Protein AF-A0A5B2VPF9-F1 (afdb_monomer_lite)

Radius of gyration: 16.24 Å; chains: 1; bounding box: 40×25×37 Å

Foldseek 3Di:
DFQFFPVDTDDDDPQDDDPQWGWHWDDDVPDIDIDIPDDQDWDADPVRTIGNDPDDDDDPPDPVVVCVLVFDPVDPVRVCVVVVPDD

Organism: NCBI:txid2607653

pLDDT: mean 82.16, std 11.31, range [53.09, 95.81]

Secondary structure (DSSP, 8-state):
-B-S-SSS--B--SSEEETTEEEEEEEETTEEEEEESS----EE-TT--EESB--------SHHHHHHTT--TT-HHHHHHHTT---

Structure (mmCIF, N/CA/C/O backbone):
data_AF-A0A5B2VPF9-F1
#
_entry.id   AF-A0A5B2VPF9-F1
#
loop_
_atom_site.group_PDB
_atom_site.id
_atom_site.type_symbol
_atom_site.label_atom_id
_atom_site.label_alt_id
_atom_site.label_comp_id
_atom_site.label_asym_id
_atom_site.label_entity_id
_atom_site.label_seq_id
_atom_site.pdbx_PDB_ins_code
_atom_site.Cartn_x
_atom_sit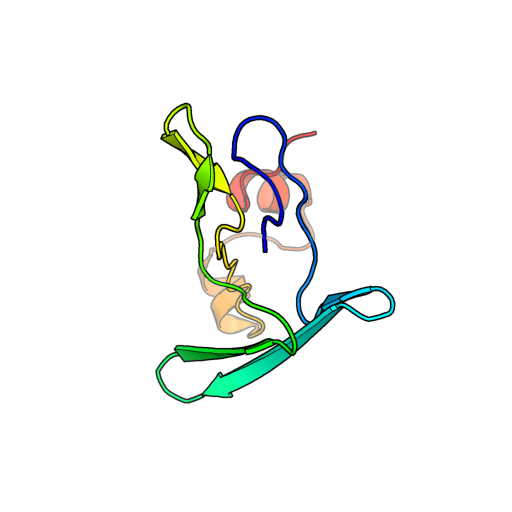e.Cartn_y
_atom_site.Cartn_z
_atom_site.occupancy
_atom_site.B_iso_or_equiv
_atom_site.auth_seq_id
_atom_site.auth_comp_id
_atom_site.auth_asym_id
_atom_site.auth_atom_id
_atom_site.pdbx_PDB_model_num
ATOM 1 N N . MET A 1 1 ? 1.339 -2.741 0.521 1.00 83.44 1 MET A N 1
ATOM 2 C CA . MET A 1 1 ? 2.216 -1.897 -0.325 1.00 83.44 1 MET A CA 1
ATOM 3 C C . MET A 1 1 ? 2.065 -2.328 -1.777 1.00 83.44 1 MET A C 1
ATOM 5 O O . MET A 1 1 ? 1.782 -3.500 -1.985 1.00 83.44 1 MET A O 1
ATOM 9 N N . ASN A 1 2 ? 2.209 -1.427 -2.756 1.00 89.81 2 ASN A N 1
ATOM 10 C CA . ASN A 1 2 ? 2.329 -1.829 -4.162 1.00 89.81 2 ASN A CA 1
ATOM 11 C C . ASN A 1 2 ? 3.816 -1.948 -4.518 1.00 89.81 2 ASN A C 1
ATOM 13 O O . ASN A 1 2 ? 4.512 -0.934 -4.512 1.00 89.81 2 ASN A O 1
ATOM 17 N N . LEU A 1 3 ? 4.295 -3.162 -4.786 1.00 88.88 3 LEU A N 1
ATOM 18 C CA . LEU A 1 3 ? 5.696 -3.428 -5.133 1.00 88.88 3 LEU A CA 1
ATOM 19 C C . LEU A 1 3 ? 6.016 -3.144 -6.610 1.00 88.88 3 LEU A C 1
ATOM 21 O O . LEU A 1 3 ? 7.183 -3.119 -6.982 1.00 88.88 3 LEU A O 1
ATOM 25 N N . ASN A 1 4 ? 4.998 -2.895 -7.435 1.00 90.69 4 ASN A N 1
ATOM 26 C CA . ASN A 1 4 ? 5.133 -2.612 -8.862 1.00 90.69 4 ASN A CA 1
ATOM 27 C C . ASN A 1 4 ? 4.535 -1.230 -9.206 1.00 90.69 4 ASN A C 1
ATOM 29 O O . ASN A 1 4 ? 4.243 -0.425 -8.314 1.00 90.69 4 ASN A O 1
ATOM 33 N N . ASN A 1 5 ? 4.363 -0.933 -10.492 1.00 91.50 5 ASN A N 1
ATOM 34 C CA . ASN A 1 5 ? 3.759 0.309 -10.962 1.00 91.50 5 ASN A CA 1
ATOM 35 C C . ASN A 1 5 ? 2.220 0.329 -10.826 1.00 91.50 5 ASN A C 1
ATOM 37 O O . ASN A 1 5 ? 1.582 -0.618 -10.363 1.00 91.50 5 ASN A O 1
ATOM 41 N N . ALA A 1 6 ? 1.601 1.462 -11.172 1.00 88.38 6 ALA A N 1
ATOM 42 C CA . ALA A 1 6 ? 0.161 1.672 -11.000 1.00 88.38 6 ALA A CA 1
ATOM 43 C C . ALA A 1 6 ? -0.716 1.000 -12.075 1.00 88.38 6 ALA A C 1
ATOM 45 O O . ALA A 1 6 ? -1.907 0.801 -11.831 1.00 88.38 6 ALA A O 1
ATOM 46 N N . THR A 1 7 ? -0.160 0.689 -13.250 1.00 90.19 7 THR A N 1
ATOM 47 C CA . THR A 1 7 ? -0.890 0.040 -14.352 1.00 90.19 7 THR A CA 1
ATOM 48 C C . THR A 1 7 ? -0.933 -1.478 -14.209 1.00 90.19 7 THR A C 1
ATOM 50 O O . THR A 1 7 ? -1.890 -2.089 -14.674 1.00 90.19 7 THR A O 1
ATOM 53 N N . ASP A 1 8 ? 0.054 -2.064 -13.528 1.00 90.81 8 ASP A N 1
ATOM 54 C CA . ASP A 1 8 ? 0.128 -3.491 -13.207 1.00 90.81 8 ASP A CA 1
ATOM 55 C C . ASP A 1 8 ? 0.531 -3.690 -11.731 1.00 90.81 8 ASP A C 1
ATOM 57 O O . ASP A 1 8 ? 1.705 -3.897 -11.410 1.00 90.81 8 ASP A O 1
ATOM 61 N N . PRO A 1 9 ? -0.416 -3.521 -10.792 1.00 88.56 9 PRO A N 1
ATOM 62 C CA . PRO A 1 9 ? -0.095 -3.447 -9.377 1.00 88.56 9 PRO A CA 1
ATOM 63 C C . PRO A 1 9 ? 0.175 -4.826 -8.759 1.00 88.56 9 PRO A C 1
ATOM 65 O O . PRO A 1 9 ? -0.638 -5.742 -8.855 1.00 88.56 9 PRO A O 1
ATOM 68 N N . VAL A 1 10 ? 1.259 -4.922 -7.986 1.00 90.56 10 VAL A N 1
ATOM 69 C CA . VAL A 1 10 ? 1.566 -6.072 -7.119 1.00 90.56 10 VAL A CA 1
ATOM 70 C C . VAL A 1 10 ? 1.325 -5.652 -5.674 1.00 90.56 10 VAL A C 1
ATOM 72 O O . VAL A 1 10 ? 2.204 -5.115 -4.997 1.00 90.56 10 VAL A O 1
ATOM 75 N N . VAL A 1 11 ? 0.086 -5.829 -5.212 1.00 88.38 11 VAL A N 1
ATOM 76 C CA . VAL A 1 11 ? -0.340 -5.395 -3.876 1.00 88.38 11 VAL A CA 1
ATOM 77 C C . VAL A 1 11 ? -0.106 -6.499 -2.855 1.00 88.38 11 VAL A C 1
ATOM 79 O O . VAL A 1 11 ? -0.705 -7.567 -2.938 1.00 88.38 11 VAL A O 1
ATOM 82 N N . VAL A 1 12 ? 0.710 -6.199 -1.847 1.00 86.75 12 VAL A N 1
ATOM 83 C CA . VAL A 1 12 ? 1.038 -7.131 -0.764 1.00 86.75 12 VAL A CA 1
ATOM 84 C C . VAL A 1 12 ? 0.559 -6.613 0.596 1.00 86.75 12 VAL A C 1
ATOM 86 O O . VAL A 1 12 ? 0.589 -5.391 0.831 1.00 86.75 12 VAL A O 1
ATOM 89 N N . PRO A 1 13 ? 0.111 -7.500 1.506 1.00 86.88 13 PRO A N 1
ATOM 90 C CA . PRO A 1 13 ? -0.154 -7.124 2.889 1.00 86.88 13 PRO A CA 1
ATOM 91 C C . PRO A 1 13 ? 1.152 -6.739 3.590 1.00 86.88 13 PRO A C 1
ATOM 93 O O . PRO A 1 13 ? 2.236 -7.146 3.178 1.00 86.88 13 PRO A O 1
ATOM 96 N N . LEU A 1 14 ? 1.040 -5.938 4.648 1.00 85.81 14 LEU A N 1
ATOM 97 C CA . LEU A 1 14 ? 2.154 -5.657 5.546 1.00 85.81 14 LEU A CA 1
ATOM 98 C C . LEU A 1 14 ? 1.837 -6.233 6.943 1.00 85.81 14 LEU A C 1
ATOM 100 O O . LEU A 1 14 ? 0.675 -6.158 7.357 1.00 85.81 14 LEU A O 1
ATOM 104 N N . PRO A 1 15 ? 2.826 -6.785 7.673 1.00 90.56 15 PRO A N 1
ATOM 105 C CA . PRO A 1 15 ? 4.223 -6.959 7.258 1.00 90.56 15 PRO A CA 1
ATOM 106 C C . PRO A 1 15 ? 4.370 -7.949 6.087 1.00 90.56 15 PRO A C 1
ATOM 108 O O . PRO A 1 15 ? 3.516 -8.812 5.890 1.00 90.56 15 PRO A O 1
ATOM 111 N N . TYR A 1 16 ? 5.427 -7.778 5.291 1.00 90.50 16 TYR A N 1
ATOM 112 C CA . TYR A 1 16 ? 5.692 -8.583 4.095 1.00 90.50 16 TYR A CA 1
ATOM 113 C C . TYR A 1 16 ? 6.965 -9.399 4.287 1.00 90.50 16 TYR A C 1
ATOM 115 O O . TYR A 1 16 ? 7.986 -8.857 4.706 1.00 90.50 16 TYR A O 1
ATOM 123 N N . PHE A 1 17 ? 6.894 -10.690 3.978 1.00 93.50 17 PHE A N 1
ATOM 124 C CA . PHE A 1 17 ? 8.015 -11.616 4.079 1.00 93.50 17 PHE A CA 1
ATOM 125 C C . PHE A 1 17 ? 8.027 -12.497 2.837 1.00 93.50 17 PHE A C 1
ATOM 127 O O . PHE A 1 17 ? 7.126 -13.315 2.652 1.00 93.50 17 PHE A O 1
ATOM 134 N N . ASP A 1 18 ? 9.048 -12.332 2.009 1.00 90.38 18 ASP A N 1
ATOM 135 C CA . ASP A 1 18 ? 9.247 -13.120 0.800 1.00 90.38 18 ASP A CA 1
ATOM 136 C C . ASP A 1 18 ? 10.722 -13.485 0.666 1.00 90.38 18 ASP A C 1
ATOM 138 O O . ASP A 1 18 ? 11.545 -12.724 0.153 1.00 90.38 18 ASP A O 1
ATOM 142 N N . GLY A 1 19 ? 11.070 -14.641 1.235 1.00 89.19 19 GLY A N 1
ATOM 143 C CA . GLY A 1 19 ? 12.443 -15.129 1.283 1.00 89.19 19 GLY A CA 1
ATOM 144 C C . GLY A 1 19 ? 13.386 -14.123 1.941 1.00 89.19 19 GLY A C 1
ATOM 145 O O . GLY A 1 19 ? 13.349 -13.923 3.155 1.00 89.19 19 GLY A O 1
ATOM 146 N N . SER A 1 20 ? 14.254 -13.518 1.130 1.00 89.44 20 SER A N 1
ATOM 147 C CA . SER A 1 20 ? 15.233 -12.528 1.572 1.00 89.44 20 SER A CA 1
ATOM 148 C C . SER A 1 20 ? 14.696 -11.102 1.632 1.00 89.44 20 SER A C 1
ATOM 150 O O . SER A 1 20 ? 15.422 -10.254 2.124 1.00 89.44 20 SER A O 1
ATOM 152 N N . PHE A 1 21 ? 13.485 -10.803 1.157 1.00 89.31 21 PHE A N 1
ATOM 153 C CA . PHE A 1 21 ? 12.917 -9.457 1.233 1.00 89.31 21 PHE A CA 1
ATOM 154 C C . PHE A 1 21 ? 11.881 -9.368 2.356 1.00 89.31 21 PHE A C 1
ATOM 156 O O . PHE A 1 21 ? 10.892 -10.104 2.392 1.00 89.31 21 PHE A O 1
ATOM 163 N N . ILE A 1 22 ? 12.136 -8.476 3.311 1.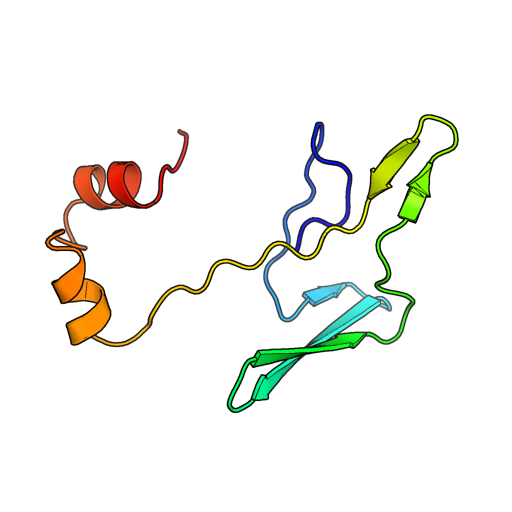00 93.62 22 ILE A N 1
ATOM 164 C CA . ILE A 1 22 ? 11.403 -8.373 4.568 1.00 93.62 22 ILE A CA 1
ATOM 165 C C . ILE A 1 22 ? 11.021 -6.916 4.801 1.00 93.62 22 ILE A C 1
ATOM 167 O O . ILE A 1 22 ? 11.876 -6.035 4.798 1.00 93.62 22 ILE A O 1
ATOM 171 N N . ILE A 1 23 ? 9.741 -6.679 5.087 1.00 92.38 23 ILE A N 1
ATOM 172 C CA . ILE A 1 23 ? 9.209 -5.383 5.506 1.00 92.38 23 ILE A CA 1
ATOM 173 C C . ILE A 1 23 ? 8.467 -5.569 6.828 1.00 92.38 23 ILE A C 1
ATOM 175 O O . ILE A 1 23 ? 7.368 -6.126 6.876 1.00 92.38 23 ILE A O 1
ATOM 179 N N . ASN A 1 24 ? 9.049 -5.050 7.903 1.00 92.56 24 ASN A N 1
ATOM 180 C CA . ASN A 1 24 ? 8.433 -4.986 9.221 1.00 92.56 24 ASN A CA 1
ATOM 181 C C . ASN A 1 24 ? 7.672 -3.673 9.413 1.00 92.56 24 ASN A C 1
ATOM 183 O O . ASN A 1 24 ? 8.020 -2.637 8.845 1.00 92.56 24 ASN A O 1
ATOM 187 N N . MET A 1 25 ? 6.657 -3.713 10.274 1.00 89.31 25 MET A N 1
ATOM 188 C CA . MET A 1 25 ? 5.857 -2.550 10.643 1.00 89.31 25 MET A CA 1
ATOM 189 C C . MET A 1 25 ? 6.008 -2.210 12.121 1.00 89.31 25 MET A C 1
ATOM 191 O O . MET A 1 25 ? 5.984 -3.092 12.978 1.00 89.31 25 MET A O 1
ATOM 195 N N . GLN A 1 26 ? 6.065 -0.915 12.414 1.00 88.31 26 GLN A N 1
ATOM 196 C CA . GLN A 1 26 ? 5.970 -0.367 13.761 1.00 88.31 26 GLN A CA 1
ATOM 197 C C . GLN A 1 26 ? 4.855 0.676 13.803 1.00 88.31 26 GLN A C 1
ATOM 199 O O . GLN A 1 26 ? 4.879 1.658 13.063 1.00 88.31 26 GLN A O 1
ATOM 204 N N . PHE A 1 27 ? 3.869 0.469 14.672 1.00 84.06 27 PHE A N 1
ATOM 205 C CA . PHE A 1 27 ? 2.811 1.448 14.903 1.00 84.06 27 PHE A CA 1
ATOM 206 C C . PHE A 1 27 ? 3.248 2.409 16.001 1.00 84.06 27 PHE A C 1
ATOM 208 O O . PHE A 1 27 ? 3.556 1.988 17.116 1.00 84.06 27 PHE A O 1
ATOM 215 N N . LEU A 1 28 ? 3.291 3.695 15.671 1.00 82.31 28 LEU A N 1
ATOM 216 C CA . LEU A 1 28 ? 3.796 4.754 16.534 1.00 82.31 28 LEU A CA 1
ATOM 217 C C . LEU A 1 28 ? 2.719 5.831 16.686 1.00 82.31 28 LEU A C 1
ATOM 219 O O . LEU A 1 28 ? 1.882 6.036 15.804 1.00 82.31 28 LEU A O 1
ATOM 223 N N . THR A 1 29 ? 2.748 6.575 17.789 1.00 80.06 29 THR A N 1
ATOM 224 C CA . THR A 1 29 ? 1.928 7.786 17.893 1.00 80.06 29 THR A CA 1
ATOM 225 C C . THR A 1 29 ? 2.340 8.753 16.784 1.00 80.06 29 THR A C 1
ATOM 227 O O . THR A 1 29 ? 3.497 9.156 16.713 1.00 80.06 29 THR A O 1
ATOM 230 N N . GLY A 1 30 ? 1.397 9.116 15.913 1.00 80.31 30 GLY A N 1
ATOM 231 C CA . GLY A 1 30 ? 1.649 10.018 14.787 1.00 80.31 30 GLY A CA 1
ATOM 232 C C . GLY A 1 30 ? 2.063 9.339 13.478 1.00 80.31 30 GLY A C 1
ATOM 233 O O . GLY A 1 30 ? 2.278 10.053 12.502 1.00 80.31 30 GLY A O 1
ATOM 234 N N . GLY A 1 31 ? 2.137 8.001 13.400 1.00 76.94 31 GLY A N 1
ATOM 235 C CA . GLY A 1 31 ? 2.385 7.347 12.114 1.00 76.94 31 GLY A CA 1
ATOM 236 C C . GLY A 1 31 ? 2.684 5.850 12.145 1.00 76.94 31 GLY A C 1
ATOM 237 O O . GLY A 1 31 ? 2.546 5.159 13.153 1.00 76.94 31 GLY A O 1
ATOM 238 N N . ILE A 1 32 ? 3.103 5.353 10.984 1.00 84.06 32 ILE A N 1
ATOM 239 C CA . ILE A 1 32 ? 3.524 3.970 10.765 1.00 84.06 32 ILE A CA 1
ATOM 240 C C . ILE A 1 32 ? 4.978 4.010 10.300 1.00 84.06 32 ILE A C 1
ATOM 242 O O . ILE A 1 32 ? 5.282 4.626 9.281 1.00 84.06 32 ILE A O 1
ATOM 246 N N . GLY A 1 33 ? 5.866 3.359 11.046 1.00 87.06 33 GLY A N 1
ATOM 247 C CA . GLY A 1 33 ? 7.241 3.104 10.634 1.00 87.06 33 GLY A CA 1
ATOM 248 C C . GLY A 1 33 ? 7.327 1.810 9.831 1.00 87.06 33 GLY A C 1
ATOM 249 O O . GLY A 1 33 ? 6.739 0.799 10.222 1.00 87.06 33 GLY A O 1
ATOM 250 N N . LEU A 1 34 ? 8.067 1.839 8.724 1.00 88.25 34 LEU A N 1
ATOM 251 C CA . LEU A 1 34 ? 8.4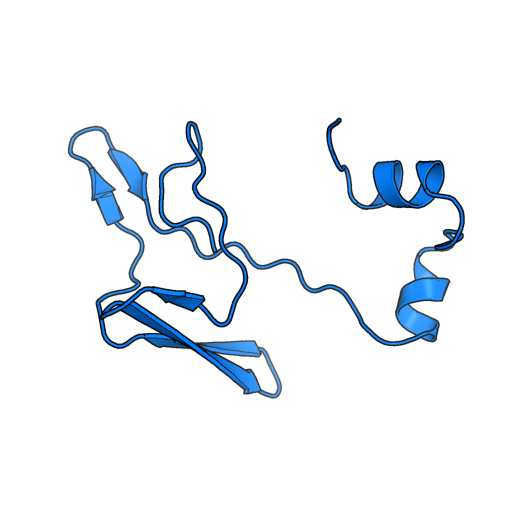09 0.656 7.938 1.00 88.25 34 LEU A CA 1
ATOM 252 C C . LEU A 1 34 ? 9.911 0.408 8.061 1.00 88.25 34 LEU A C 1
ATOM 254 O O . LEU A 1 34 ? 10.703 1.326 7.862 1.00 88.25 34 LEU A O 1
ATOM 258 N N . ILE A 1 35 ? 10.292 -0.821 8.402 1.00 91.62 35 ILE A N 1
ATOM 259 C CA . ILE A 1 35 ? 11.693 -1.245 8.475 1.00 91.62 35 ILE A CA 1
ATOM 260 C C . ILE A 1 35 ? 11.878 -2.358 7.456 1.00 91.62 35 ILE A C 1
ATOM 262 O O . ILE A 1 35 ? 11.327 -3.445 7.632 1.00 91.62 35 ILE A O 1
ATOM 266 N N . ALA A 1 36 ? 12.646 -2.077 6.410 1.00 91.50 36 ALA A N 1
ATOM 267 C CA . ALA A 1 36 ? 12.994 -3.044 5.381 1.00 91.50 36 ALA A CA 1
ATOM 268 C C . ALA A 1 36 ? 14.478 -3.412 5.456 1.00 91.50 36 ALA A C 1
ATOM 270 O O . ALA A 1 36 ? 15.295 -2.620 5.927 1.00 91.50 36 ALA A O 1
ATOM 271 N N . ASN A 1 37 ? 14.814 -4.627 5.028 1.00 94.25 37 ASN A N 1
ATOM 272 C CA . ASN A 1 37 ? 16.205 -5.068 4.918 1.00 94.25 37 ASN A CA 1
ATOM 273 C C . ASN A 1 37 ? 16.831 -4.778 3.542 1.00 94.25 37 ASN A C 1
ATOM 275 O O . ASN A 1 37 ? 18.028 -4.979 3.381 1.00 94.25 37 ASN A O 1
ATOM 279 N N . GLU A 1 38 ? 16.029 -4.294 2.597 1.00 90.81 38 GLU A N 1
ATOM 280 C CA . GLU A 1 38 ? 16.436 -3.792 1.283 1.00 90.81 38 GLU A CA 1
ATOM 281 C C . GLU A 1 38 ? 15.896 -2.360 1.104 1.00 90.81 38 GLU A C 1
ATOM 283 O O . GLU A 1 38 ? 15.085 -1.893 1.914 1.00 90.81 38 GLU A O 1
ATOM 288 N N . ASP A 1 39 ? 16.329 -1.659 0.053 1.00 89.31 39 ASP A N 1
ATOM 289 C CA . ASP A 1 39 ? 15.826 -0.316 -0.259 1.00 89.31 39 ASP A CA 1
ATOM 290 C C . ASP A 1 39 ? 14.330 -0.355 -0.610 1.00 89.31 39 ASP A C 1
ATOM 292 O O . ASP A 1 39 ? 13.898 -1.085 -1.501 1.00 89.31 39 ASP A O 1
ATOM 296 N N . LEU A 1 40 ? 13.544 0.430 0.129 1.00 86.56 40 LEU A N 1
ATOM 297 C CA . LEU A 1 40 ? 12.090 0.553 -0.008 1.00 86.56 40 LEU A CA 1
ATOM 298 C C . LEU A 1 40 ? 11.681 1.894 -0.641 1.00 86.56 40 LEU A C 1
ATOM 300 O O . LEU A 1 40 ? 10.502 2.258 -0.635 1.00 86.56 40 LEU A O 1
ATOM 304 N N . SER A 1 41 ? 12.651 2.681 -1.103 1.00 87.38 41 SER A N 1
ATOM 305 C CA . SER A 1 41 ? 12.398 3.982 -1.708 1.00 87.38 41 SER A CA 1
ATOM 306 C C . SER A 1 41 ? 11.647 3.810 -3.023 1.00 87.38 41 SER A C 1
ATOM 308 O O . SER A 1 41 ? 11.992 2.978 -3.859 1.00 87.38 41 SER A O 1
ATOM 310 N N . SER A 1 42 ? 10.623 4.637 -3.239 1.00 89.56 42 SER A N 1
ATOM 311 C CA . SER A 1 42 ? 10.008 4.719 -4.561 1.00 89.56 42 SER A CA 1
ATOM 312 C C . SER A 1 42 ? 11.050 5.179 -5.580 1.00 89.56 42 SER A C 1
ATOM 314 O O . SER A 1 42 ? 11.809 6.113 -5.316 1.00 89.56 42 SER A O 1
ATOM 316 N N . TYR A 1 43 ? 11.055 4.547 -6.748 1.00 92.06 43 TYR A N 1
ATOM 317 C CA . TYR A 1 43 ? 11.932 4.900 -7.859 1.00 92.06 43 TYR A CA 1
ATOM 318 C C . TYR A 1 43 ? 11.131 4.993 -9.156 1.00 92.06 43 TYR A C 1
ATOM 320 O O . TYR A 1 43 ? 10.022 4.462 -9.255 1.00 92.06 43 TYR A O 1
ATOM 328 N N . GLU A 1 44 ? 11.694 5.682 -10.143 1.00 95.81 44 GLU A N 1
ATOM 329 C CA . GLU A 1 44 ? 11.143 5.779 -11.492 1.00 95.81 44 GLU A CA 1
ATOM 330 C C . GLU A 1 44 ? 12.009 4.975 -12.463 1.00 95.81 44 GLU A C 1
ATOM 332 O O . GLU A 1 44 ? 13.230 4.908 -12.303 1.00 95.81 44 GLU A O 1
ATOM 337 N N . ASP A 1 45 ? 11.381 4.340 -13.452 1.00 92.19 45 ASP A N 1
ATOM 338 C CA . ASP A 1 45 ? 12.112 3.770 -14.584 1.00 92.19 45 ASP A CA 1
ATOM 339 C C . ASP A 1 45 ? 12.523 4.850 -15.604 1.00 92.19 45 ASP A C 1
ATOM 341 O O . ASP A 1 45 ? 12.227 6.036 -15.452 1.00 92.19 45 ASP A O 1
ATOM 345 N N . GLU A 1 46 ? 13.199 4.440 -16.679 1.00 94.12 46 GLU A N 1
ATOM 346 C CA . GLU A 1 46 ? 13.657 5.341 -17.749 1.00 94.12 46 GLU A CA 1
ATOM 347 C C . GLU A 1 46 ? 12.513 6.092 -18.459 1.00 94.12 46 GLU A C 1
ATOM 349 O O . GLU A 1 46 ? 12.753 7.110 -19.107 1.00 94.12 46 GLU A O 1
ATOM 354 N N . ASN A 1 47 ? 11.270 5.617 -18.326 1.00 93.81 47 ASN A N 1
ATOM 355 C CA . ASN A 1 47 ? 10.073 6.230 -18.900 1.00 93.81 47 ASN A CA 1
ATOM 356 C C . ASN A 1 47 ? 9.297 7.085 -17.879 1.00 93.81 47 ASN A C 1
ATOM 358 O O . ASN A 1 47 ? 8.201 7.556 -18.192 1.00 93.81 47 ASN A O 1
ATOM 362 N N . GLY A 1 48 ? 9.831 7.286 -16.667 1.00 93.19 48 GLY A N 1
ATOM 363 C CA . GLY A 1 48 ? 9.183 8.049 -15.597 1.00 93.19 48 GLY A CA 1
ATOM 364 C C . GLY A 1 48 ? 8.043 7.299 -14.902 1.00 93.19 48 GLY A C 1
ATOM 365 O O . GLY A 1 48 ? 7.199 7.913 -14.247 1.00 93.19 48 GLY A O 1
ATOM 366 N N . VAL A 1 49 ? 7.956 5.974 -15.057 1.00 93.44 49 VAL A N 1
ATOM 367 C CA . VAL A 1 49 ? 6.935 5.178 -14.371 1.00 93.44 49 VAL A CA 1
ATOM 368 C C . VAL A 1 49 ? 7.399 4.904 -12.949 1.00 93.44 49 VAL A C 1
ATOM 370 O O . VAL A 1 49 ? 8.462 4.330 -12.740 1.00 93.44 49 VAL A O 1
ATOM 373 N N . ALA A 1 50 ? 6.585 5.283 -11.965 1.00 91.62 50 ALA A N 1
ATOM 374 C CA . ALA A 1 50 ? 6.898 5.092 -10.554 1.00 91.62 50 ALA A CA 1
ATOM 375 C C . ALA A 1 50 ? 6.593 3.663 -10.064 1.00 91.62 50 ALA A C 1
ATOM 377 O O . ALA A 1 50 ? 5.480 3.157 -10.247 1.00 91.62 50 ALA A O 1
ATOM 378 N N . TYR A 1 51 ? 7.553 3.069 -9.356 1.00 91.81 51 TYR A N 1
ATOM 379 C CA . TYR A 1 51 ? 7.493 1.748 -8.724 1.00 91.81 51 TYR A CA 1
ATOM 380 C C . TYR A 1 51 ? 7.591 1.865 -7.199 1.00 91.81 51 TYR A C 1
ATOM 382 O O . TYR A 1 51 ? 7.940 2.916 -6.657 1.00 91.81 51 TYR A O 1
ATOM 390 N N . GLN A 1 52 ? 7.270 0.769 -6.502 1.00 88.06 52 GLN A N 1
ATOM 391 C CA . GLN A 1 52 ? 7.399 0.648 -5.044 1.00 88.06 52 GLN A CA 1
ATOM 392 C C . GLN A 1 52 ? 6.706 1.788 -4.286 1.00 88.06 52 GLN A C 1
ATOM 394 O O . GLN A 1 52 ? 7.303 2.545 -3.519 1.00 88.06 52 GLN A O 1
ATOM 399 N N . GLN A 1 53 ? 5.401 1.925 -4.512 1.00 83.81 53 GLN A N 1
ATOM 400 C CA . GLN A 1 53 ? 4.607 2.974 -3.884 1.00 83.81 53 GLN A CA 1
ATOM 401 C C . GLN A 1 53 ? 4.012 2.500 -2.555 1.00 83.81 53 GLN A C 1
ATOM 403 O O . GLN A 1 53 ? 3.178 1.582 -2.492 1.00 83.81 53 GLN A O 1
ATOM 408 N N . ALA A 1 54 ? 4.378 3.196 -1.478 1.00 74.62 54 ALA A N 1
ATOM 409 C CA . ALA A 1 54 ? 3.772 3.028 -0.165 1.00 74.62 54 ALA A CA 1
ATOM 410 C C . ALA A 1 54 ? 2.334 3.575 -0.161 1.00 74.62 54 ALA A C 1
ATOM 412 O O . ALA A 1 54 ? 2.070 4.728 0.170 1.00 74.62 54 ALA A O 1
ATOM 413 N N . ARG A 1 55 ? 1.376 2.720 -0.530 1.00 69.88 55 ARG A N 1
ATOM 414 C CA . ARG A 1 55 ? -0.054 2.961 -0.313 1.00 69.88 55 ARG A CA 1
ATOM 415 C C . ARG A 1 55 ? -0.498 2.176 0.912 1.00 69.88 55 ARG A C 1
ATOM 417 O O . ARG A 1 55 ? -0.382 0.948 0.934 1.00 69.88 55 ARG A O 1
ATOM 424 N N . TYR A 1 56 ? -0.972 2.887 1.927 1.00 62.31 56 TYR A N 1
ATOM 425 C CA . TYR A 1 56 ? -1.541 2.298 3.131 1.00 62.31 56 TYR A CA 1
ATOM 426 C C . TYR A 1 56 ? -3.061 2.468 3.123 1.00 62.31 56 TYR A C 1
ATOM 428 O O . TYR A 1 56 ? -3.587 3.494 2.697 1.00 62.31 56 TYR A O 1
ATOM 436 N N . VAL A 1 57 ? -3.764 1.450 3.609 1.00 58.41 57 VAL A N 1
ATOM 437 C CA . VAL A 1 57 ? -5.182 1.538 3.955 1.00 58.41 57 VAL A CA 1
ATOM 438 C C . VAL A 1 57 ? -5.246 1.379 5.465 1.00 58.41 57 VAL A C 1
ATOM 440 O O . VAL A 1 57 ? -4.937 0.310 5.988 1.00 58.41 57 VAL A O 1
ATOM 443 N N . ILE A 1 58 ? -5.594 2.451 6.179 1.00 59.66 58 ILE A N 1
ATOM 444 C CA . ILE A 1 58 ? -5.912 2.347 7.605 1.00 59.66 58 ILE A CA 1
ATOM 445 C C . ILE A 1 58 ? -7.320 1.764 7.680 1.00 59.66 58 ILE A C 1
ATOM 447 O O . ILE A 1 58 ? -8.284 2.441 7.333 1.00 59.66 58 ILE A O 1
ATOM 451 N N . ILE A 1 59 ? -7.439 0.510 8.114 1.00 57.81 59 ILE A N 1
ATOM 452 C CA . ILE A 1 59 ? -8.732 -0.071 8.477 1.00 57.81 59 ILE A CA 1
ATOM 453 C C . ILE A 1 59 ? -8.903 0.161 9.979 1.00 57.81 59 ILE A C 1
ATOM 455 O O . ILE A 1 59 ? -8.234 -0.506 10.772 1.00 57.81 59 ILE A O 1
ATOM 459 N N . PRO A 1 60 ? -9.740 1.121 10.404 1.00 55.78 60 PRO A N 1
ATOM 460 C CA . PRO A 1 60 ? -9.935 1.367 11.821 1.00 55.78 60 PRO A CA 1
ATOM 461 C C . PRO A 1 60 ? -10.602 0.147 12.473 1.00 55.78 60 PRO A C 1
ATOM 463 O O . PRO A 1 60 ? -11.679 -0.293 12.070 1.00 55.78 60 PRO A O 1
ATOM 466 N N . ALA A 1 61 ? -9.927 -0.427 13.470 1.00 53.09 61 ALA A N 1
ATOM 467 C CA . ALA A 1 61 ? -10.327 -1.685 14.099 1.00 53.09 61 ALA A CA 1
ATOM 468 C C . ALA A 1 61 ? -11.394 -1.520 15.199 1.00 53.09 61 ALA A C 1
ATOM 470 O O . ALA A 1 61 ? -11.996 -2.510 15.625 1.00 53.09 61 ALA A O 1
ATOM 471 N N . ASP A 1 62 ? -11.640 -0.296 15.677 1.00 58.78 62 ASP A N 1
ATOM 472 C CA . ASP A 1 62 ? -12.552 -0.070 16.796 1.00 58.78 62 ASP A CA 1
ATOM 473 C C . ASP A 1 62 ? -14.036 -0.112 16.355 1.00 58.78 62 ASP A C 1
ATOM 475 O O . ASP A 1 62 ? -14.406 0.234 15.229 1.00 58.78 62 ASP A O 1
ATOM 479 N N . ALA A 1 63 ? -14.911 -0.599 17.240 1.00 61.69 63 ALA A N 1
ATOM 480 C CA . ALA A 1 63 ? -16.336 -0.751 16.952 1.00 61.69 63 ALA A CA 1
ATOM 481 C C . ALA A 1 63 ? -17.069 0.587 16.748 1.00 61.69 63 ALA A C 1
ATOM 483 O O . ALA A 1 63 ? -18.025 0.631 15.979 1.00 61.69 63 ALA A O 1
ATOM 484 N N . ALA A 1 64 ? -16.642 1.660 17.412 1.00 63.62 64 ALA A N 1
ATOM 485 C CA . ALA A 1 64 ? -17.148 3.009 17.205 1.00 63.62 64 ALA A CA 1
ATOM 486 C C . ALA A 1 64 ? -16.707 3.569 15.846 1.00 63.62 64 ALA A C 1
ATOM 488 O O . ALA A 1 64 ? -17.545 4.119 15.147 1.00 63.62 64 ALA A O 1
ATOM 489 N N . ALA A 1 65 ? -15.467 3.353 15.408 1.00 59.78 65 ALA A N 1
ATOM 490 C CA . ALA A 1 65 ? -14.990 3.762 14.090 1.00 59.78 65 ALA A CA 1
ATOM 491 C C . ALA A 1 65 ? -15.670 2.975 12.958 1.00 59.78 65 ALA A C 1
ATOM 493 O O . ALA A 1 65 ? -16.077 3.557 11.953 1.00 59.78 65 ALA A O 1
ATOM 494 N N . ARG A 1 66 ? -15.9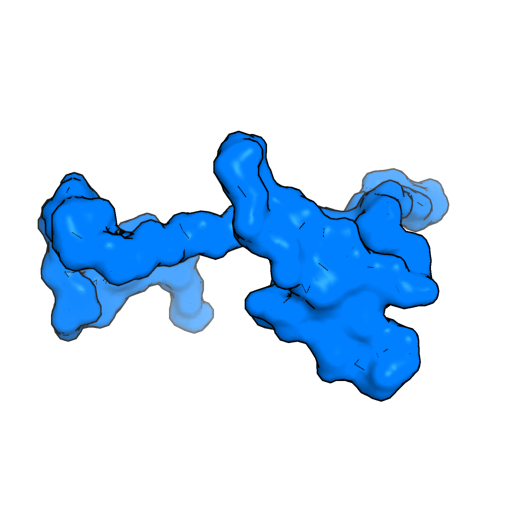02 1.670 13.156 1.00 60.56 66 ARG A N 1
ATOM 495 C CA . ARG A 1 66 ? -16.726 0.855 12.248 1.00 60.56 66 ARG A CA 1
ATOM 496 C C . ARG A 1 66 ? -18.181 1.335 12.193 1.00 60.56 66 ARG A C 1
ATOM 498 O O . ARG A 1 66 ? -18.759 1.382 11.112 1.00 60.56 66 ARG A O 1
ATOM 505 N N . LYS A 1 67 ? -18.771 1.730 13.326 1.00 63.06 67 LYS A N 1
ATOM 506 C CA . LYS A 1 67 ? -20.146 2.264 13.392 1.00 63.06 67 LYS A CA 1
ATOM 507 C C . LYS A 1 67 ? -20.266 3.714 12.906 1.00 63.06 67 LYS A C 1
ATOM 509 O O . LYS A 1 67 ? -21.317 4.078 12.390 1.00 63.06 67 LYS A O 1
ATOM 514 N N . ALA A 1 68 ? -19.216 4.525 13.026 1.00 60.50 68 ALA A N 1
ATOM 515 C CA . ALA A 1 68 ? -19.195 5.929 12.609 1.00 60.50 68 ALA A CA 1
ATOM 516 C C . ALA A 1 68 ? -19.371 6.092 11.094 1.00 60.50 68 ALA A C 1
ATOM 518 O O . ALA A 1 68 ? -19.913 7.095 10.641 1.00 60.50 68 ALA A O 1
ATOM 519 N N . ALA A 1 69 ? -18.974 5.081 10.317 1.00 69.25 69 ALA A N 1
ATOM 520 C CA . ALA A 1 69 ? -19.205 5.028 8.879 1.00 69.25 69 ALA A CA 1
ATOM 521 C C . ALA A 1 69 ? -20.687 4.825 8.494 1.00 69.25 69 ALA A C 1
ATOM 523 O O . ALA A 1 69 ? -21.025 4.944 7.319 1.00 69.25 69 ALA A O 1
ATOM 524 N N . GLY A 1 70 ? -21.574 4.522 9.454 1.00 77.06 70 GLY A N 1
ATOM 525 C CA . GLY A 1 70 ? -23.015 4.371 9.217 1.00 77.06 70 GLY A CA 1
ATOM 526 C C . GLY A 1 70 ? -23.396 3.170 8.344 1.00 77.06 70 GLY A C 1
ATOM 527 O O . GLY A 1 70 ? -24.511 3.121 7.834 1.00 77.06 70 GLY A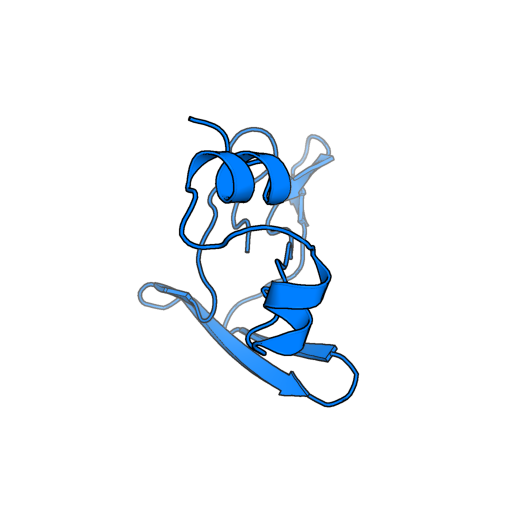 O 1
ATOM 528 N N . ILE A 1 71 ? -22.477 2.221 8.162 1.00 82.62 71 ILE A N 1
ATOM 529 C CA . ILE A 1 71 ? -22.640 1.032 7.318 1.00 82.62 71 ILE A CA 1
ATOM 530 C C . ILE A 1 71 ? -22.781 -0.231 8.162 1.00 82.62 71 ILE A C 1
ATOM 532 O O . ILE A 1 71 ? -22.114 -0.395 9.189 1.00 82.62 71 ILE A O 1
ATOM 536 N N . ASP A 1 72 ? -23.628 -1.146 7.698 1.00 81.69 72 ASP A N 1
ATOM 537 C CA . ASP A 1 72 ? -23.702 -2.493 8.255 1.00 81.69 72 ASP A CA 1
ATOM 538 C C . ASP A 1 72 ? -22.562 -3.355 7.700 1.00 81.69 72 ASP A C 1
ATOM 540 O O . ASP A 1 72 ? -22.512 -3.665 6.511 1.00 81.69 72 ASP A O 1
ATOM 544 N N . TRP A 1 73 ? -21.648 -3.766 8.578 1.00 77.69 73 TRP A N 1
ATOM 545 C CA . TRP A 1 73 ? -20.506 -4.612 8.225 1.00 77.69 73 TRP A CA 1
ATOM 546 C C . TRP A 1 73 ? -20.895 -6.060 7.904 1.00 77.69 73 TRP A C 1
ATOM 548 O O . TRP A 1 73 ? -20.073 -6.791 7.355 1.00 77.69 73 TRP A O 1
ATOM 558 N N . ASN A 1 74 ? -22.129 -6.471 8.215 1.00 81.75 74 ASN A N 1
ATOM 559 C CA . ASN A 1 74 ? -22.675 -7.766 7.806 1.00 81.75 74 ASN A CA 1
ATOM 560 C C . ASN A 1 74 ? -23.321 -7.716 6.411 1.00 81.75 74 ASN A C 1
ATOM 562 O O . ASN A 1 74 ? -23.554 -8.766 5.811 1.00 81.75 74 ASN A O 1
ATOM 566 N N . ASP A 1 75 ? -23.593 -6.522 5.870 1.00 86.12 75 ASP A N 1
ATOM 567 C CA . ASP A 1 75 ? -24.101 -6.349 4.510 1.00 86.12 75 ASP A CA 1
ATOM 568 C C . ASP A 1 75 ? -22.939 -6.135 3.536 1.00 86.12 75 ASP A C 1
ATOM 570 O O . ASP A 1 75 ? -22.408 -5.033 3.357 1.00 86.12 75 ASP A O 1
ATOM 574 N N . TYR A 1 76 ? -22.573 -7.213 2.844 1.00 81.75 76 TYR A N 1
ATOM 575 C CA . TYR A 1 76 ? -21.500 -7.202 1.856 1.00 81.75 76 TYR A CA 1
ATOM 576 C C . TYR A 1 76 ? -21.677 -6.120 0.775 1.00 81.75 76 TYR A C 1
ATOM 578 O O . TYR A 1 76 ? -20.687 -5.546 0.321 1.00 81.75 76 TYR A O 1
ATOM 586 N N . LYS A 1 77 ? -22.913 -5.772 0.385 1.00 87.75 77 LYS A N 1
ATOM 587 C CA . LYS A 1 77 ? -23.152 -4.726 -0.626 1.00 87.75 77 LYS A CA 1
ATOM 588 C C . LYS A 1 77 ? -22.770 -3.344 -0.101 1.00 87.75 77 LYS A C 1
ATOM 590 O O . LYS A 1 77 ? -22.192 -2.549 -0.846 1.00 87.75 77 LYS A O 1
ATOM 595 N N . GLN A 1 78 ? -23.068 -3.058 1.166 1.00 85.81 78 GLN A N 1
ATOM 596 C CA . GLN A 1 78 ? -22.704 -1.791 1.806 1.00 85.81 78 GLN A CA 1
ATOM 597 C C . GLN A 1 78 ? -21.192 -1.681 1.999 1.00 85.81 78 GLN A C 1
ATOM 599 O O . GLN A 1 78 ? -20.608 -0.661 1.634 1.00 85.81 78 GLN A O 1
ATOM 604 N N . VAL A 1 79 ? -20.549 -2.748 2.482 1.00 81.38 79 VAL A N 1
ATOM 605 C CA . VAL A 1 79 ? -19.089 -2.796 2.668 1.00 81.38 79 VAL A CA 1
ATOM 606 C C . VAL A 1 79 ? -18.360 -2.615 1.339 1.00 81.38 79 VAL A C 1
ATOM 608 O O . VAL A 1 79 ? -17.459 -1.782 1.235 1.00 81.38 79 VAL A O 1
ATOM 611 N N . LYS A 1 80 ? -18.787 -3.336 0.297 1.00 80.19 80 LYS A N 1
ATOM 612 C CA . LYS A 1 80 ? -18.213 -3.239 -1.049 1.00 80.19 80 LYS A CA 1
ATOM 613 C C . LYS A 1 80 ? -18.291 -1.819 -1.609 1.00 80.19 80 LYS A C 1
ATOM 615 O O . LYS A 1 80 ? -17.296 -1.315 -2.126 1.00 80.19 80 LYS A O 1
ATOM 620 N N . LYS A 1 81 ? -19.448 -1.160 -1.473 1.00 83.44 81 LYS A N 1
ATOM 621 C CA . LYS A 1 81 ? -19.642 0.230 -1.910 1.00 83.44 81 LYS A CA 1
ATOM 622 C C . LYS A 1 81 ? -18.775 1.204 -1.112 1.00 83.44 81 LYS A C 1
ATOM 624 O O . LYS A 1 81 ? -18.171 2.091 -1.704 1.00 83.44 81 LYS A O 1
ATOM 629 N N . TYR A 1 82 ? -18.713 1.047 0.209 1.00 81.19 82 TYR A N 1
ATOM 630 C CA . TYR A 1 82 ? -17.966 1.948 1.086 1.00 81.19 82 TYR A CA 1
ATOM 631 C C . TYR A 1 82 ? -16.452 1.866 0.869 1.00 81.19 82 TYR A C 1
ATOM 633 O O . TYR A 1 82 ? -15.784 2.890 0.772 1.00 81.19 82 TYR A O 1
ATOM 641 N N . LEU A 1 83 ? -15.918 0.650 0.746 1.00 76.56 83 LEU A N 1
ATOM 642 C CA . LEU A 1 83 ? -14.492 0.412 0.513 1.00 76.56 83 LEU A CA 1
ATOM 643 C C . LEU A 1 83 ? -14.101 0.497 -0.972 1.00 76.56 83 LEU A C 1
ATOM 645 O O . LEU A 1 83 ? -12.937 0.292 -1.305 1.00 76.56 83 LEU A O 1
ATOM 649 N N . ASN A 1 84 ? -15.061 0.795 -1.857 1.00 76.62 84 ASN A N 1
ATOM 650 C CA . ASN A 1 84 ? -14.880 0.865 -3.307 1.00 76.62 84 ASN A CA 1
ATOM 651 C C . ASN A 1 84 ? -14.192 -0.391 -3.888 1.00 76.62 84 ASN A C 1
ATOM 653 O O . ASN A 1 84 ? -13.303 -0.296 -4.738 1.00 76.62 84 ASN A O 1
ATOM 657 N N . LEU A 1 85 ? -14.586 -1.572 -3.397 1.00 71.94 85 LEU A N 1
ATOM 658 C CA . LEU A 1 85 ? -14.044 -2.853 -3.852 1.00 71.94 85 LEU A CA 1
ATOM 659 C C . LEU A 1 85 ? -14.639 -3.196 -5.225 1.00 71.94 85 LEU A C 1
ATOM 661 O O . LEU A 1 85 ? -15.859 -3.145 -5.413 1.00 71.94 85 LEU A O 1
ATOM 665 N N . LYS A 1 86 ? -13.777 -3.543 -6.183 1.00 79.81 86 LYS A N 1
ATOM 666 C CA . LYS A 1 8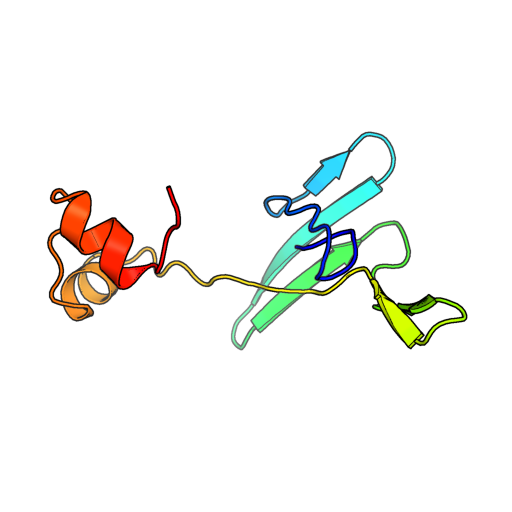6 ? -14.187 -4.044 -7.503 1.00 79.81 86 LYS A CA 1
ATOM 667 C C . LYS A 1 86 ? -14.496 -5.546 -7.422 1.00 79.81 86 LYS A C 1
ATOM 669 O O . LYS A 1 86 ? -13.946 -6.214 -6.549 1.00 79.81 86 LYS A O 1
ATOM 674 N N . ASP A 1 87 ? -15.407 -6.020 -8.278 1.00 62.38 87 ASP A N 1
ATOM 675 C CA . ASP A 1 87 ? -15.651 -7.462 -8.483 1.00 62.38 87 ASP A CA 1
ATOM 676 C C . ASP A 1 87 ? -14.461 -8.145 -9.160 1.00 62.38 87 ASP A C 1
ATOM 678 O O . ASP A 1 87 ? -13.828 -7.481 -10.017 1.00 62.38 87 ASP A O 1
#

Sequence (87 aa):
MNLNNATDPVVVPLPYFDGSFIINMQFLTGGIGLIANEDLSSYEDENGVAYQQARYVIIPADAAARKAAGIDWNDYKQVKKYLNLKD